Protein AF-A0A061QYK3-F1 (afdb_monomer)

Nearest PDB structures (foldseek):
  5b5x-assembly1_A-2  TM=9.741E-01  e=2.243E-08  Chlamydomonas reinhardtii
  5k5w-assembly1_B  TM=9.826E-01  e=5.409E-08  Chlamydomonas reinhardtii
  5k5w-assembly1_A  TM=9.609E-01  e=3.950E-08  Chlamydomonas reinhardtii
  5hyc-assembly1_B  TM=3.935E-01  e=2.251E+00  Pyricularia oryzae 70-15
  8xi2-assembly1_d  TM=2.448E-01  e=8.978E+00  Chlamydomonas reinhardtii

Radius of gyration: 22.6 Å; Cα contacts (8 Å, |Δi|>4): 135; chains: 1; bounding box: 64×60×50 Å

Structure (mmCIF, N/CA/C/O backbone):
data_AF-A0A061QYK3-F1
#
_entry.id   AF-A0A061QYK3-F1
#
loop_
_atom_site.group_PDB
_atom_site.id
_atom_site.type_symbol
_atom_site.label_atom_id
_atom_site.label_alt_id
_atom_site.label_comp_id
_atom_site.label_asym_id
_atom_site.label_entity_id
_atom_site.label_seq_id
_atom_site.pdbx_PDB_ins_code
_atom_site.Cartn_x
_atom_site.Cartn_y
_atom_site.Cartn_z
_atom_site.occupancy
_atom_site.B_iso_or_equiv
_atom_site.auth_seq_id
_atom_site.auth_comp_id
_atom_site.auth_asym_id
_atom_site.auth_atom_id
_atom_site.pdbx_PDB_model_num
ATOM 1 N N . PRO A 1 1 ? -8.307 26.978 8.225 1.00 56.47 1 PRO A N 1
ATOM 2 C CA . PRO A 1 1 ? -7.008 26.564 8.815 1.00 56.47 1 PRO A CA 1
ATOM 3 C C . PRO A 1 1 ? -5.900 26.749 7.774 1.00 56.47 1 PRO A C 1
ATOM 5 O O . PRO A 1 1 ? -6.199 26.586 6.598 1.00 56.47 1 PRO A O 1
ATOM 8 N N . LEU A 1 2 ? -4.688 27.140 8.180 1.00 80.81 2 LEU A N 1
ATOM 9 C CA . LEU A 1 2 ? -3.626 27.541 7.242 1.00 80.81 2 LEU A CA 1
ATOM 10 C C . LEU A 1 2 ? -3.070 26.366 6.410 1.00 80.81 2 LEU A C 1
ATOM 12 O O . LEU A 1 2 ? -2.639 26.590 5.289 1.00 80.81 2 LEU A O 1
ATOM 16 N N . ASP A 1 3 ? -3.119 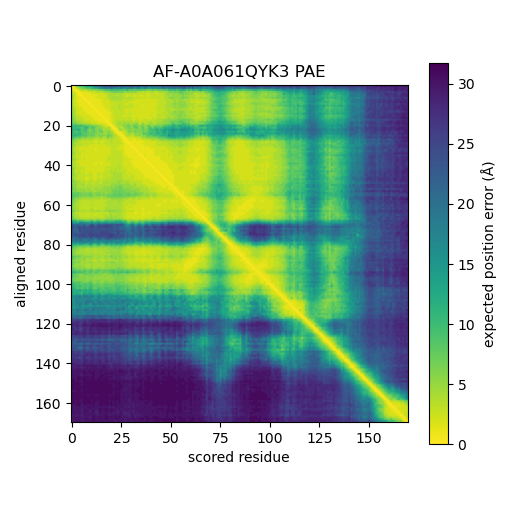25.138 6.945 1.00 89.44 3 ASP A N 1
ATOM 17 C CA . ASP A 1 3 ? -2.713 23.907 6.249 1.00 89.44 3 ASP A CA 1
ATOM 18 C C . ASP A 1 3 ? -3.440 22.673 6.839 1.00 89.44 3 ASP A C 1
ATOM 20 O O . ASP A 1 3 ? -2.967 22.053 7.800 1.00 89.44 3 ASP A O 1
ATOM 24 N N . PRO A 1 4 ? -4.662 22.367 6.366 1.00 92.69 4 PRO A N 1
ATOM 25 C CA . PRO A 1 4 ? -5.463 21.282 6.924 1.00 92.69 4 PRO A CA 1
ATOM 26 C C . PRO A 1 4 ? -4.870 19.897 6.628 1.00 92.69 4 PRO A C 1
ATOM 28 O O . PRO A 1 4 ? -4.818 19.070 7.537 1.00 92.69 4 PRO A O 1
ATOM 31 N N . GLU A 1 5 ? -4.383 19.648 5.413 1.00 90.69 5 GLU A N 1
ATOM 32 C CA . GLU A 1 5 ? -3.910 18.327 4.976 1.00 90.69 5 GLU A CA 1
ATOM 33 C C . GLU A 1 5 ? -2.650 17.900 5.727 1.00 90.69 5 GLU A C 1
ATOM 35 O O . GLU A 1 5 ? -2.617 16.821 6.326 1.00 90.69 5 GLU A O 1
ATOM 40 N N . PHE A 1 6 ? -1.649 18.781 5.799 1.00 90.75 6 PHE A N 1
ATOM 41 C CA . PHE A 1 6 ? -0.420 18.489 6.527 1.00 90.75 6 PHE A CA 1
ATOM 42 C C . PHE A 1 6 ? -0.680 18.283 8.019 1.00 90.75 6 PHE A C 1
ATOM 44 O O . PHE A 1 6 ? -0.082 17.411 8.651 1.00 90.75 6 PHE A O 1
ATOM 51 N N . SER A 1 7 ? -1.599 19.062 8.601 1.00 93.00 7 SER A N 1
ATOM 52 C CA . SER A 1 7 ? -1.939 18.929 10.018 1.00 93.00 7 SER A CA 1
ATOM 53 C C . SER A 1 7 ? -2.586 17.579 10.343 1.00 93.00 7 SER A C 1
ATOM 55 O O . SER A 1 7 ? -2.249 16.983 11.369 1.00 93.00 7 SER A O 1
ATOM 57 N N . ILE A 1 8 ? -3.452 17.069 9.459 1.00 93.31 8 ILE A N 1
ATOM 58 C CA . ILE A 1 8 ? -4.091 15.755 9.598 1.00 93.31 8 ILE A CA 1
ATOM 59 C C . ILE A 1 8 ? -3.038 14.660 9.449 1.00 93.31 8 ILE A C 1
ATOM 61 O O . ILE A 1 8 ? -2.891 13.833 10.348 1.00 93.31 8 ILE A O 1
ATOM 65 N N . LEU A 1 9 ? -2.242 14.711 8.376 1.00 91.44 9 LEU A N 1
ATOM 66 C CA . LEU A 1 9 ? -1.183 13.736 8.123 1.00 91.44 9 LEU A CA 1
ATOM 67 C C . LEU A 1 9 ? -0.206 13.656 9.302 1.00 91.44 9 LEU A C 1
ATOM 69 O O . LEU A 1 9 ? 0.080 12.572 9.808 1.00 91.44 9 LEU A O 1
ATOM 73 N N . LYS A 1 10 ? 0.259 14.805 9.802 1.00 92.75 10 LYS A N 1
ATOM 74 C CA . LYS A 1 10 ? 1.168 14.874 10.952 1.00 92.75 10 LYS A CA 1
ATOM 75 C C . LYS A 1 10 ? 0.569 14.221 12.198 1.00 92.75 10 LYS A C 1
ATOM 77 O O . LYS A 1 10 ? 1.279 13.516 12.914 1.00 92.75 10 LYS A O 1
ATOM 82 N N . GLN A 1 11 ? -0.716 14.445 12.473 1.00 92.88 11 GLN A N 1
ATOM 83 C CA . GLN A 1 11 ? -1.398 13.834 13.616 1.00 92.88 11 GLN A CA 1
ATOM 84 C C . GLN A 1 11 ? -1.560 12.318 13.454 1.00 92.88 11 GLN A C 1
ATOM 86 O O . GLN A 1 11 ? -1.316 11.583 14.416 1.00 92.88 11 GLN A O 1
ATOM 91 N N . SER A 1 12 ? -1.934 11.842 12.262 1.00 92.25 12 SER A N 1
ATOM 92 C CA . SER A 1 12 ? -2.045 10.408 11.966 1.00 92.25 12 SER A CA 1
ATOM 93 C C . SER A 1 12 ? -0.691 9.702 12.103 1.00 92.25 12 SER A C 1
ATOM 95 O O . SER A 1 12 ? -0.597 8.687 12.798 1.00 92.25 12 SER A O 1
ATOM 97 N N . LEU A 1 13 ? 0.381 10.289 11.561 1.00 91.88 13 LEU A N 1
ATOM 98 C CA . LEU A 1 13 ? 1.746 9.769 11.698 1.00 91.88 13 LEU A CA 1
ATOM 99 C C . LEU A 1 13 ? 2.214 9.754 13.157 1.00 91.88 13 LEU A C 1
ATOM 101 O O . LEU A 1 13 ? 2.716 8.737 13.629 1.00 91.88 13 LEU A O 1
ATOM 105 N N . ALA A 1 14 ? 2.016 10.848 13.900 1.00 91.12 14 ALA A N 1
ATOM 106 C CA . ALA A 1 14 ? 2.407 10.923 15.308 1.00 91.12 14 ALA A CA 1
ATOM 107 C C . ALA A 1 14 ? 1.709 9.843 16.150 1.00 91.12 14 ALA A C 1
ATOM 109 O O . ALA A 1 14 ? 2.350 9.170 16.958 1.00 91.12 14 ALA A O 1
ATOM 110 N N . ARG A 1 15 ? 0.406 9.626 15.918 1.00 91.62 15 ARG A N 1
ATOM 111 C CA . ARG A 1 15 ? -0.358 8.564 16.583 1.00 91.62 15 ARG A CA 1
ATOM 112 C C . ARG A 1 15 ? 0.213 7.185 16.265 1.00 91.62 15 ARG A C 1
ATOM 114 O O . ARG A 1 15 ? 0.336 6.363 17.170 1.00 91.62 15 ARG A O 1
ATOM 121 N N . ARG A 1 16 ? 0.579 6.936 15.006 1.00 90.19 16 ARG A N 1
ATOM 122 C CA . ARG A 1 16 ? 1.141 5.649 14.589 1.00 90.19 16 ARG A CA 1
ATOM 123 C C . ARG A 1 16 ? 2.525 5.396 15.186 1.00 90.19 16 ARG A C 1
ATOM 125 O O . ARG A 1 16 ? 2.777 4.297 15.668 1.00 90.19 16 ARG A O 1
ATOM 132 N N . ILE A 1 17 ? 3.388 6.411 15.231 1.00 90.75 17 ILE A N 1
ATOM 133 C CA . ILE A 1 17 ? 4.719 6.321 15.856 1.00 90.75 17 ILE A CA 1
ATOM 134 C C . ILE A 1 17 ? 4.596 5.961 17.343 1.00 90.75 17 ILE A C 1
ATOM 136 O O . ILE A 1 17 ? 5.319 5.089 17.826 1.00 90.75 17 ILE A O 1
ATOM 140 N N . MET A 1 18 ? 3.643 6.579 18.053 1.00 89.00 18 MET A N 1
ATOM 141 C CA . MET A 1 18 ? 3.362 6.255 19.456 1.00 89.00 18 MET A CA 1
ATOM 142 C C . MET A 1 18 ? 2.861 4.816 19.634 1.00 89.00 18 MET A C 1
ATOM 144 O O . MET A 1 18 ? 3.291 4.136 20.561 1.00 89.00 18 MET A O 1
ATOM 148 N N . GLN A 1 19 ? 1.986 4.333 18.745 1.00 89.19 19 GLN A N 1
ATOM 149 C CA . GLN A 1 19 ? 1.491 2.950 18.779 1.00 89.19 19 GLN A CA 1
ATOM 150 C C . GLN A 1 19 ? 2.609 1.924 18.553 1.00 89.19 19 GLN A C 1
ATOM 152 O O . GLN A 1 19 ? 2.644 0.899 19.227 1.00 89.19 19 GLN A O 1
ATOM 157 N N . GLU A 1 20 ? 3.537 2.208 17.638 1.00 85.94 20 GLU A N 1
ATOM 158 C CA . GLU A 1 20 ? 4.672 1.330 17.322 1.00 85.94 20 GLU A CA 1
ATOM 159 C C . GLU A 1 20 ? 5.843 1.470 18.322 1.00 85.94 20 GLU A C 1
ATOM 161 O O . GLU A 1 20 ? 6.857 0.795 18.167 1.00 85.94 20 GLU A O 1
ATOM 166 N N . SER A 1 21 ? 5.713 2.315 19.359 1.00 85.38 21 SER A N 1
ATOM 167 C CA . SER A 1 21 ? 6.730 2.558 20.404 1.00 85.38 21 SER A CA 1
ATOM 168 C C . SER A 1 21 ? 8.135 2.871 19.861 1.00 85.38 21 SER A C 1
ATOM 170 O O . SER A 1 21 ? 9.144 2.529 20.481 1.00 85.38 21 SER A O 1
ATOM 172 N N . LYS A 1 22 ? 8.220 3.528 18.698 1.00 80.44 22 LYS A N 1
ATOM 173 C CA . LYS A 1 22 ? 9.500 3.907 18.083 1.00 80.44 22 LYS A CA 1
ATOM 174 C C . LYS A 1 22 ? 10.030 5.206 18.685 1.00 80.44 22 LYS A C 1
ATOM 176 O O . LYS A 1 22 ? 9.269 6.148 18.912 1.00 80.44 22 LYS A O 1
ATOM 181 N N . LYS A 1 23 ? 11.345 5.283 18.909 1.00 82.56 23 LYS A N 1
ATOM 182 C CA . LYS A 1 23 ? 11.989 6.536 19.320 1.00 82.56 23 LYS A CA 1
ATOM 183 C C . LYS A 1 23 ? 12.088 7.479 18.126 1.00 82.56 23 LYS A C 1
ATOM 185 O O . LYS A 1 23 ? 12.543 7.084 17.058 1.00 82.56 23 LYS A O 1
ATOM 190 N N . VAL A 1 24 ? 11.683 8.730 18.332 1.00 79.56 24 VAL A N 1
ATOM 191 C CA . VAL A 1 24 ? 11.701 9.774 17.293 1.00 79.56 24 VAL A CA 1
ATOM 192 C C . VAL A 1 24 ? 13.122 10.063 16.809 1.00 79.56 24 VAL A C 1
ATOM 194 O O . VAL A 1 24 ? 13.322 10.289 15.623 1.00 79.56 24 VAL A O 1
ATOM 197 N N . ASP A 1 25 ? 14.106 9.964 17.699 1.00 81.88 25 ASP A N 1
ATOM 198 C CA . ASP A 1 25 ? 15.508 10.265 17.386 1.00 81.88 25 ASP A CA 1
ATOM 199 C C . ASP A 1 25 ? 16.186 9.192 16.514 1.00 81.88 25 ASP A C 1
ATOM 201 O O . ASP A 1 25 ? 17.245 9.437 15.944 1.00 81.88 25 ASP A O 1
ATOM 205 N N . GLU A 1 26 ? 15.583 8.005 16.400 1.00 84.75 26 GLU A N 1
ATOM 206 C CA . GLU A 1 26 ? 16.097 6.877 15.608 1.00 84.75 26 GLU A CA 1
ATOM 207 C C . GLU A 1 26 ? 15.365 6.737 14.255 1.00 84.75 26 GLU A C 1
ATOM 209 O O . GLU A 1 26 ? 15.655 5.823 13.485 1.00 84.75 26 GLU A O 1
ATOM 214 N N . LEU A 1 27 ? 14.401 7.619 13.958 1.00 86.56 27 LEU A N 1
ATOM 215 C CA . LEU A 1 27 ? 13.586 7.565 12.743 1.00 86.56 27 LEU A CA 1
ATOM 216 C C . LEU A 1 27 ? 14.263 8.299 11.580 1.00 86.56 27 LEU A C 1
ATOM 218 O O . LEU A 1 27 ? 14.364 9.525 11.576 1.00 86.56 27 LEU A O 1
ATOM 222 N N . ASP A 1 28 ? 14.670 7.546 10.559 1.00 92.06 28 ASP A N 1
ATOM 223 C CA . ASP A 1 28 ? 15.105 8.094 9.276 1.00 92.06 28 ASP A CA 1
ATOM 224 C C . ASP A 1 28 ? 13.914 8.317 8.318 1.00 92.06 28 ASP A C 1
ATOM 226 O O . ASP A 1 28 ? 12.767 7.943 8.588 1.00 92.06 28 ASP A O 1
ATOM 230 N N . LEU A 1 29 ? 14.175 8.957 7.171 1.00 91.69 29 LEU A N 1
ATOM 231 C CA . LEU A 1 29 ? 13.139 9.221 6.166 1.00 91.69 29 LEU A CA 1
ATOM 232 C C . LEU A 1 29 ? 12.546 7.924 5.596 1.00 91.69 29 LEU A C 1
ATOM 234 O O . LEU A 1 29 ? 11.355 7.872 5.289 1.00 91.69 29 LEU A O 1
ATOM 238 N N . VAL A 1 30 ? 13.359 6.876 5.461 1.00 90.75 30 VAL A N 1
ATOM 239 C CA . VAL A 1 30 ? 12.926 5.584 4.920 1.00 90.75 30 VAL A CA 1
ATOM 240 C C . VAL A 1 30 ? 11.916 4.934 5.865 1.00 90.75 30 VAL A C 1
ATOM 242 O O . VAL A 1 30 ? 10.830 4.539 5.441 1.00 90.75 30 VAL A O 1
ATOM 245 N N . GLU A 1 31 ? 12.225 4.871 7.156 1.00 90.25 31 GLU A N 1
ATOM 246 C CA . GLU A 1 31 ? 11.334 4.364 8.191 1.00 90.25 31 GLU A CA 1
ATOM 247 C C . GLU A 1 31 ? 10.088 5.234 8.342 1.00 90.25 31 GLU A C 1
ATOM 249 O O . GLU A 1 31 ? 8.989 4.690 8.464 1.00 90.25 31 GLU A O 1
ATOM 254 N N . LEU A 1 32 ? 10.216 6.563 8.263 1.00 92.00 32 LEU A N 1
ATOM 255 C CA . LEU A 1 32 ? 9.060 7.459 8.274 1.00 92.00 32 LEU A CA 1
ATOM 256 C C . LEU A 1 32 ? 8.132 7.197 7.080 1.00 92.00 32 LEU A C 1
ATOM 258 O O . LEU A 1 32 ? 6.916 7.146 7.254 1.00 92.00 32 LEU A O 1
ATOM 262 N N . THR A 1 33 ? 8.690 6.963 5.891 1.00 93.12 33 THR A N 1
ATOM 263 C CA . THR A 1 33 ? 7.915 6.656 4.678 1.00 93.12 33 THR A CA 1
ATOM 264 C C . THR A 1 33 ? 7.195 5.313 4.805 1.00 93.12 33 THR A C 1
ATOM 266 O O . THR A 1 33 ? 6.010 5.222 4.494 1.00 93.12 33 THR A O 1
ATOM 269 N N . LYS A 1 34 ? 7.853 4.286 5.364 1.00 92.12 34 LYS A N 1
ATOM 270 C CA . LYS A 1 34 ? 7.210 2.993 5.669 1.00 92.12 34 LYS A CA 1
ATOM 271 C C . LYS A 1 34 ? 6.075 3.131 6.690 1.00 92.12 34 LYS A C 1
ATOM 273 O O . LYS A 1 34 ? 5.053 2.460 6.575 1.00 92.12 34 LYS A O 1
ATOM 278 N N . ILE A 1 35 ? 6.245 3.974 7.711 1.00 92.69 35 ILE A N 1
ATOM 279 C CA . ILE A 1 35 ? 5.183 4.265 8.688 1.00 92.69 35 ILE A CA 1
ATOM 280 C C . ILE A 1 35 ? 4.030 5.011 8.015 1.00 92.69 35 ILE A C 1
ATOM 282 O O . ILE A 1 35 ? 2.866 4.719 8.300 1.00 92.69 35 ILE A O 1
ATOM 286 N N . GLY A 1 36 ? 4.342 5.944 7.115 1.00 94.00 36 GLY A N 1
ATOM 287 C CA . GLY A 1 36 ? 3.360 6.644 6.297 1.00 94.00 36 GLY A CA 1
ATOM 288 C C . GLY A 1 36 ? 2.513 5.687 5.476 1.00 94.00 36 GLY A C 1
ATOM 289 O O . GLY A 1 36 ? 1.293 5.710 5.609 1.00 94.00 36 GLY A O 1
ATOM 290 N N . ASP A 1 37 ? 3.141 4.777 4.735 1.00 94.50 37 ASP A N 1
ATOM 291 C CA . ASP A 1 37 ? 2.437 3.757 3.956 1.00 94.50 37 ASP A CA 1
ATOM 292 C C . ASP A 1 37 ? 1.512 2.882 4.825 1.00 94.50 37 ASP A C 1
ATOM 294 O O . ASP A 1 37 ? 0.331 2.719 4.512 1.00 94.50 37 ASP A O 1
ATOM 298 N N . ARG A 1 38 ? 1.980 2.407 5.990 1.00 93.06 38 ARG A N 1
ATOM 299 C CA . ARG A 1 38 ? 1.129 1.658 6.938 1.00 93.06 38 ARG A CA 1
ATOM 300 C C . ARG A 1 38 ? -0.046 2.479 7.471 1.00 93.06 38 ARG A C 1
ATOM 302 O O . ARG A 1 38 ? -1.124 1.933 7.707 1.00 93.06 38 ARG A O 1
ATOM 309 N N . THR A 1 39 ? 0.165 3.773 7.699 1.00 94.81 39 THR A N 1
ATOM 310 C CA . THR A 1 39 ? -0.872 4.692 8.189 1.00 94.81 39 THR A CA 1
ATOM 311 C C . THR A 1 39 ? -1.938 4.909 7.118 1.00 94.81 39 THR A C 1
ATOM 313 O O . THR A 1 39 ? -3.122 4.735 7.396 1.00 94.81 39 THR A O 1
ATOM 316 N N . ILE A 1 40 ? -1.512 5.205 5.888 1.00 95.00 40 ILE A N 1
ATOM 317 C CA . ILE A 1 40 ? -2.389 5.404 4.730 1.00 95.00 40 ILE A CA 1
ATOM 318 C C . ILE A 1 40 ? -3.168 4.123 4.425 1.00 95.00 40 ILE A C 1
ATOM 320 O O . ILE A 1 40 ? -4.379 4.184 4.238 1.00 95.00 40 ILE A O 1
ATOM 324 N N . THR A 1 41 ? -2.509 2.961 4.450 1.00 94.94 41 THR A N 1
ATOM 325 C CA . THR A 1 41 ? -3.154 1.658 4.222 1.00 94.94 41 THR A CA 1
ATOM 326 C C . THR A 1 41 ? -4.276 1.412 5.233 1.00 94.94 41 THR A C 1
ATOM 328 O O . THR A 1 41 ? -5.399 1.107 4.842 1.00 94.94 41 THR A O 1
ATOM 331 N N . ALA A 1 42 ? -4.017 1.623 6.528 1.00 93.75 42 ALA A N 1
ATOM 332 C CA . ALA A 1 42 ? -5.029 1.431 7.567 1.00 93.75 42 ALA A CA 1
ATOM 333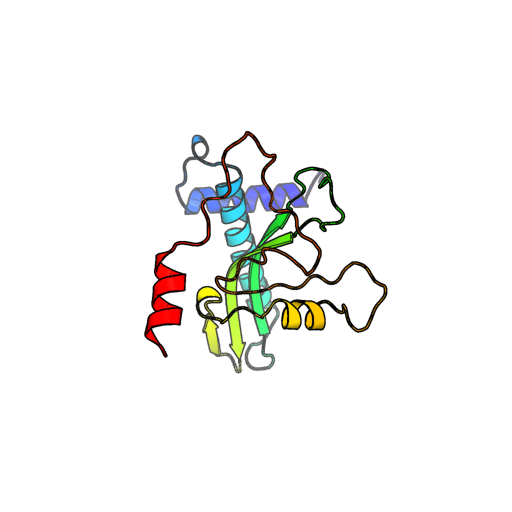 C C . ALA A 1 42 ? -6.213 2.409 7.435 1.00 93.75 42 ALA A C 1
ATOM 335 O O . ALA A 1 42 ? -7.364 2.044 7.682 1.00 93.75 42 ALA A O 1
ATOM 336 N N . GLU A 1 43 ? -5.954 3.663 7.053 1.00 94.62 43 GLU A N 1
ATOM 337 C CA . GLU A 1 43 ? -7.015 4.642 6.805 1.00 94.62 43 GLU A CA 1
ATOM 338 C C . GLU A 1 43 ? -7.835 4.294 5.556 1.00 94.62 43 GLU A C 1
ATOM 340 O O . GLU A 1 43 ? -9.066 4.373 5.607 1.00 94.62 43 GLU A O 1
ATOM 345 N N . LEU A 1 44 ? -7.181 3.853 4.477 1.00 95.25 44 LEU A N 1
ATOM 346 C CA . LEU A 1 44 ? -7.822 3.394 3.246 1.00 95.25 44 LEU A CA 1
ATOM 347 C C . LEU A 1 44 ? -8.734 2.196 3.515 1.00 95.25 44 LEU A C 1
ATOM 349 O O . LEU A 1 44 ? -9.910 2.243 3.162 1.00 95.25 44 LEU A O 1
ATOM 353 N N . GLU A 1 45 ? -8.242 1.163 4.201 1.00 93.75 45 GLU A N 1
ATOM 354 C CA . GLU A 1 45 ? -9.045 -0.010 4.568 1.00 93.75 45 GLU A CA 1
ATOM 355 C C . GLU A 1 45 ? -10.281 0.387 5.383 1.00 93.75 45 GLU A C 1
ATOM 357 O O . GLU A 1 45 ? -11.393 -0.070 5.110 1.00 93.75 45 GLU A O 1
ATOM 362 N N . ARG A 1 46 ? -10.123 1.320 6.331 1.00 94.62 46 ARG A N 1
ATOM 363 C CA . ARG A 1 46 ? -11.237 1.845 7.132 1.00 94.62 46 ARG A CA 1
ATOM 364 C C . ARG A 1 46 ? -12.265 2.607 6.289 1.00 94.62 46 ARG A C 1
ATOM 366 O O . ARG A 1 46 ? -13.437 2.665 6.669 1.00 94.62 46 ARG A O 1
ATOM 373 N N . LEU A 1 47 ? -11.844 3.277 5.217 1.00 96.12 47 LEU A N 1
ATOM 374 C CA . LEU A 1 47 ? -12.751 3.968 4.299 1.00 96.12 47 LEU A CA 1
ATOM 375 C C . LEU A 1 47 ? -13.475 2.971 3.397 1.00 96.12 47 LEU A C 1
ATOM 377 O O . LEU A 1 47 ? -14.696 3.050 3.291 1.00 96.12 47 LEU A O 1
ATOM 381 N N . VAL A 1 48 ? -12.753 2.004 2.832 1.00 94.56 48 VAL A N 1
ATOM 382 C CA . VAL A 1 48 ? -13.320 0.952 1.980 1.00 94.56 48 VAL A CA 1
ATOM 383 C C . VAL A 1 48 ? -14.366 0.143 2.741 1.00 94.56 48 VAL A C 1
ATOM 385 O O . VAL A 1 48 ? -15.483 0.007 2.256 1.00 94.56 48 VAL A O 1
ATOM 388 N N . GLN A 1 49 ? -14.079 -0.266 3.981 1.00 92.44 49 GLN A N 1
ATOM 389 C CA . GLN A 1 49 ? -15.031 -0.995 4.829 1.00 92.44 49 GLN A CA 1
ATOM 390 C C . GLN A 1 49 ? -16.346 -0.230 5.066 1.00 92.44 49 GLN A C 1
ATOM 392 O O . GLN A 1 49 ? -17.388 -0.833 5.302 1.00 92.44 49 GLN A O 1
ATOM 397 N N . LYS A 1 50 ? -16.307 1.107 5.044 1.00 95.75 50 LYS A N 1
ATOM 398 C CA . LYS A 1 50 ? -17.501 1.947 5.216 1.00 95.75 50 LYS A CA 1
ATOM 399 C C . LYS A 1 50 ? -18.213 2.261 3.904 1.00 95.75 50 LYS A C 1
ATOM 401 O O . LYS A 1 50 ? -19.364 2.681 3.950 1.00 95.75 50 LYS A O 1
ATOM 406 N N . ALA A 1 51 ? -17.519 2.146 2.778 1.00 95.75 51 ALA A N 1
ATOM 407 C CA . ALA A 1 51 ? -17.994 2.608 1.480 1.00 95.75 51 ALA A CA 1
ATOM 408 C C . ALA A 1 51 ? -18.458 1.469 0.564 1.00 95.75 51 ALA A C 1
ATOM 410 O O . ALA A 1 51 ? -19.299 1.706 -0.296 1.00 95.75 51 ALA A O 1
ATOM 411 N N . VAL A 1 52 ? -17.916 0.261 0.730 1.00 94.81 52 VAL A N 1
ATOM 412 C CA . VAL A 1 52 ? -18.128 -0.868 -0.182 1.00 94.81 52 VAL A CA 1
ATOM 413 C C . VAL A 1 52 ? -18.775 -2.025 0.571 1.00 94.81 52 VAL A C 1
ATOM 415 O O . VAL A 1 52 ? -18.300 -2.400 1.641 1.00 94.81 52 VAL A O 1
ATOM 418 N N . ASN A 1 53 ? -19.843 -2.594 0.004 1.00 94.12 53 ASN A N 1
ATOM 419 C CA . ASN A 1 53 ? -20.409 -3.864 0.452 1.00 94.12 53 ASN A CA 1
ATOM 420 C C . ASN A 1 53 ? -19.677 -5.026 -0.256 1.00 94.12 53 ASN A C 1
ATOM 422 O O . ASN A 1 53 ? -19.837 -5.164 -1.471 1.00 94.12 53 ASN A O 1
ATOM 426 N N . PRO A 1 54 ? -18.907 -5.870 0.460 1.00 92.81 54 PRO A N 1
ATOM 427 C CA . PRO A 1 54 ? -18.157 -6.974 -0.146 1.00 92.81 54 PRO A CA 1
ATOM 428 C C . PRO A 1 54 ? -19.019 -8.078 -0.775 1.00 92.81 54 PRO A C 1
ATOM 430 O O . PRO A 1 54 ? -18.501 -8.877 -1.548 1.00 92.81 54 PRO A O 1
ATOM 433 N N . GLU A 1 55 ? -20.312 -8.154 -0.439 1.00 92.25 55 GLU A N 1
ATOM 434 C CA . GLU A 1 55 ? -21.244 -9.118 -1.047 1.00 92.25 55 GLU A CA 1
ATOM 435 C C . GLU A 1 55 ? -21.742 -8.665 -2.429 1.00 92.25 55 GLU A C 1
ATOM 437 O O . GLU A 1 55 ? -22.215 -9.479 -3.219 1.00 92.25 55 GLU A O 1
ATOM 442 N N . GLU A 1 56 ? -21.647 -7.367 -2.725 1.00 93.56 56 GLU A N 1
ATOM 443 C CA . GLU A 1 56 ? -22.141 -6.770 -3.971 1.00 93.56 56 GLU A CA 1
ATOM 444 C C . GLU A 1 56 ? -21.017 -6.412 -4.946 1.00 93.56 56 GLU A C 1
ATOM 446 O O . GLU A 1 56 ? -21.263 -6.294 -6.148 1.00 93.56 56 GLU A O 1
ATOM 451 N N . ALA A 1 57 ? -19.797 -6.210 -4.443 1.00 94.19 57 ALA A N 1
ATOM 452 C CA . ALA A 1 57 ? -18.666 -5.775 -5.245 1.00 94.19 57 ALA A CA 1
ATOM 453 C C . ALA A 1 57 ? -17.358 -6.437 -4.807 1.00 94.19 57 ALA A C 1
ATOM 455 O O . ALA A 1 57 ? -16.941 -6.331 -3.650 1.00 94.19 57 ALA A O 1
ATOM 456 N N . ASP A 1 58 ? -16.668 -7.014 -5.787 1.00 94.75 58 ASP A N 1
ATOM 457 C CA . ASP A 1 58 ? -15.289 -7.459 -5.647 1.00 94.75 58 ASP A CA 1
ATOM 458 C C . ASP A 1 58 ? -14.341 -6.259 -5.771 1.00 94.75 58 ASP A C 1
ATOM 460 O O . ASP A 1 58 ? -14.528 -5.374 -6.614 1.00 94.75 58 ASP A O 1
ATOM 464 N N . TYR A 1 59 ? -13.296 -6.220 -4.947 1.00 95.12 59 TYR A N 1
ATOM 465 C CA . TYR A 1 59 ? -12.298 -5.151 -4.989 1.00 95.12 59 TYR A CA 1
ATOM 466 C C . TYR A 1 59 ? -10.908 -5.647 -4.591 1.00 95.12 59 TYR A C 1
ATOM 468 O O . TYR A 1 59 ? -10.749 -6.670 -3.931 1.00 95.12 59 TYR A O 1
ATOM 476 N N . ALA A 1 60 ? -9.880 -4.897 -4.984 1.00 93.62 60 ALA A N 1
ATOM 477 C CA . ALA A 1 60 ? -8.496 -5.162 -4.615 1.00 93.62 60 ALA A CA 1
ATOM 478 C C . ALA A 1 60 ? -7.900 -3.957 -3.882 1.00 93.62 60 ALA A C 1
ATOM 480 O O . ALA A 1 60 ? -8.169 -2.808 -4.236 1.00 93.62 60 ALA A O 1
ATOM 481 N N . ILE A 1 61 ? -7.073 -4.223 -2.877 1.00 93.62 61 ILE A N 1
ATOM 482 C CA . ILE A 1 61 ? -6.281 -3.232 -2.155 1.00 93.62 61 ILE A CA 1
ATOM 483 C C . ILE A 1 61 ? -4.817 -3.502 -2.475 1.00 93.62 61 ILE A C 1
ATOM 485 O O . ILE A 1 61 ? -4.295 -4.568 -2.160 1.00 93.62 61 ILE A O 1
ATOM 489 N N . ILE A 1 62 ? -4.168 -2.530 -3.110 1.00 93.31 62 ILE A N 1
ATOM 490 C CA . ILE A 1 62 ? -2.746 -2.578 -3.447 1.00 93.31 62 ILE A CA 1
ATOM 491 C C . ILE A 1 62 ? -2.122 -1.292 -2.915 1.00 93.31 62 ILE A C 1
ATOM 493 O O . ILE A 1 62 ? -2.438 -0.205 -3.396 1.00 93.31 62 ILE A O 1
ATOM 497 N N . THR A 1 63 ? -1.260 -1.412 -1.910 1.00 93.75 63 THR A N 1
ATOM 498 C CA . THR A 1 63 ? -0.517 -0.294 -1.319 1.00 93.75 63 THR A CA 1
ATOM 499 C C . THR A 1 63 ? 0.975 -0.594 -1.283 1.00 93.75 63 THR A C 1
ATOM 501 O O . THR A 1 63 ? 1.412 -1.746 -1.384 1.00 93.75 63 THR A O 1
ATOM 504 N N . GLY A 1 64 ? 1.777 0.457 -1.181 1.00 91.69 64 GLY A N 1
ATOM 505 C CA . GLY A 1 64 ? 3.224 0.374 -1.210 1.00 91.69 64 GLY A CA 1
ATOM 506 C C . GLY A 1 64 ? 3.866 1.747 -1.328 1.00 91.69 64 GLY A C 1
ATOM 507 O O . GLY A 1 64 ? 3.201 2.774 -1.464 1.00 91.69 64 GLY A O 1
ATOM 508 N N . VAL A 1 65 ? 5.193 1.751 -1.313 1.00 91.56 65 VAL A N 1
ATOM 509 C CA . VAL A 1 65 ? 5.993 2.969 -1.429 1.00 91.56 65 VAL A CA 1
ATOM 510 C C . VAL A 1 65 ? 6.416 3.157 -2.879 1.00 91.56 65 VAL A C 1
ATOM 512 O O . VAL A 1 65 ? 7.129 2.320 -3.433 1.00 91.56 65 VAL A O 1
ATOM 515 N N . GLN A 1 66 ? 6.011 4.271 -3.481 1.00 89.56 66 GLN A N 1
ATOM 516 C CA . GLN A 1 66 ? 6.574 4.717 -4.750 1.00 89.56 66 GLN A CA 1
ATOM 517 C C . GLN A 1 66 ? 7.938 5.368 -4.507 1.00 89.56 66 GLN A C 1
ATOM 519 O O . GLN A 1 66 ? 8.097 6.201 -3.615 1.00 89.56 66 GLN A O 1
ATOM 524 N N . ILE A 1 67 ? 8.926 4.969 -5.301 1.00 84.62 67 ILE A N 1
ATOM 525 C CA . ILE A 1 67 ? 10.304 5.436 -5.217 1.00 84.62 67 ILE A CA 1
ATOM 526 C C . ILE A 1 67 ? 10.664 6.062 -6.559 1.00 84.62 67 ILE A C 1
ATOM 528 O O . ILE A 1 67 ? 10.833 5.372 -7.567 1.00 84.62 67 ILE A O 1
ATOM 532 N N . HIS A 1 68 ? 10.819 7.378 -6.529 1.00 82.62 68 HIS A N 1
ATOM 533 C CA . HIS A 1 68 ? 11.282 8.164 -7.661 1.00 82.62 68 HIS A CA 1
ATOM 534 C C . HIS A 1 68 ? 12.807 8.081 -7.755 1.00 82.62 68 HIS A C 1
ATOM 536 O O . HIS A 1 68 ? 13.506 8.508 -6.831 1.00 82.62 68 HIS A O 1
ATOM 542 N N . ASN A 1 69 ? 13.344 7.561 -8.862 1.00 72.69 69 ASN A N 1
ATOM 543 C CA . ASN A 1 69 ? 14.776 7.652 -9.138 1.00 72.69 69 ASN A CA 1
ATOM 544 C C . ASN A 1 69 ? 15.059 8.908 -9.970 1.00 72.69 69 ASN A C 1
ATOM 546 O O . ASN A 1 69 ? 15.096 8.868 -11.196 1.00 72.69 69 ASN A O 1
ATOM 550 N N . THR A 1 70 ? 15.261 10.036 -9.291 1.00 66.00 70 THR A N 1
ATOM 551 C CA . THR A 1 70 ? 15.632 11.318 -9.920 1.00 66.00 70 THR A CA 1
ATOM 552 C C . THR A 1 70 ? 17.154 11.524 -9.968 1.00 66.00 70 THR A C 1
ATOM 554 O O . THR A 1 70 ? 17.637 12.655 -9.902 1.00 66.00 70 THR A O 1
ATOM 557 N N . GLY A 1 71 ? 17.929 10.437 -9.984 1.00 52.31 71 GLY A N 1
ATOM 558 C CA . GLY A 1 71 ? 19.383 10.460 -9.853 1.00 52.31 71 GLY A CA 1
ATOM 559 C C . GLY A 1 71 ? 20.119 10.667 -11.174 1.00 52.31 71 GLY A C 1
ATOM 560 O O . GLY A 1 71 ? 20.370 9.696 -11.873 1.00 52.31 71 GLY A O 1
ATOM 561 N N . MET A 1 72 ? 20.557 11.913 -11.393 1.00 51.16 72 MET A N 1
ATOM 562 C CA . MET A 1 72 ? 21.432 12.412 -12.469 1.00 51.16 72 MET A CA 1
ATOM 563 C C . MET A 1 72 ? 20.843 12.314 -13.881 1.00 51.16 72 MET A C 1
ATOM 565 O O . MET A 1 72 ? 20.182 11.345 -14.233 1.00 51.16 72 MET A O 1
ATOM 569 N N . GLU A 1 73 ? 21.088 13.340 -14.703 1.00 49.31 73 GLU A N 1
ATOM 570 C CA . GLU A 1 73 ? 20.965 13.190 -16.154 1.00 49.31 73 GLU A CA 1
ATOM 571 C C . GLU A 1 73 ? 21.821 11.980 -16.529 1.00 49.31 73 GLU A C 1
ATOM 573 O O . GLU A 1 73 ? 23.039 11.995 -16.342 1.00 49.31 73 GLU A O 1
ATOM 578 N N . PHE A 1 74 ? 21.187 10.885 -16.947 1.00 51.91 74 PHE A N 1
ATOM 579 C CA . PHE A 1 74 ? 21.935 9.785 -17.521 1.00 51.91 74 PHE A CA 1
ATOM 580 C C . PHE A 1 74 ? 22.674 10.358 -18.733 1.00 51.91 74 PHE A C 1
ATOM 582 O O . PHE A 1 74 ? 22.072 11.040 -19.559 1.00 51.91 74 PHE A O 1
ATOM 589 N N . ASP A 1 75 ? 23.967 10.062 -18.875 1.00 50.69 75 ASP A N 1
ATOM 590 C CA . ASP A 1 75 ? 24.746 10.453 -20.062 1.00 50.69 75 ASP A CA 1
ATOM 591 C C . ASP A 1 75 ? 24.180 9.834 -21.374 1.00 50.69 75 ASP A C 1
ATOM 593 O O . ASP A 1 75 ? 24.705 10.081 -22.459 1.00 50.69 75 ASP A O 1
ATOM 597 N N . ASN A 1 76 ? 23.124 9.010 -21.283 1.00 52.38 76 ASN A N 1
ATOM 598 C CA . ASN A 1 76 ? 22.469 8.260 -22.354 1.00 52.38 76 ASN A CA 1
ATOM 599 C C . ASN A 1 76 ? 20.938 8.470 -22.329 1.00 52.38 76 ASN A C 1
ATOM 601 O O . ASN A 1 76 ? 20.384 8.834 -21.296 1.00 52.38 76 ASN A O 1
ATOM 605 N N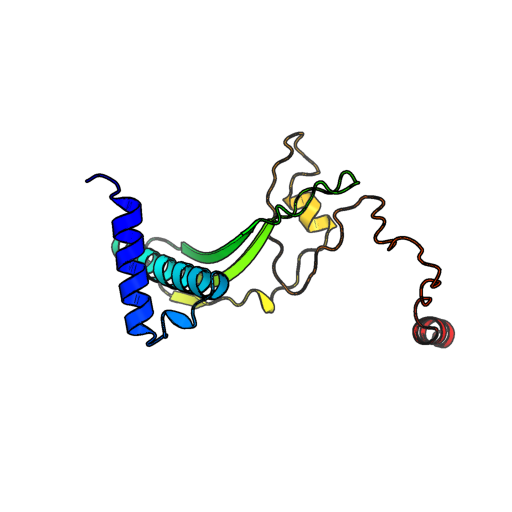 . ASP A 1 77 ? 20.247 8.113 -23.422 1.00 53.19 77 ASP A N 1
ATOM 606 C CA . ASP A 1 77 ? 18.771 8.125 -23.582 1.00 53.19 77 ASP A CA 1
ATOM 607 C C . ASP A 1 77 ? 18.004 7.149 -22.645 1.00 53.19 77 ASP A C 1
ATOM 609 O O . ASP A 1 77 ? 16.872 6.749 -22.933 1.00 53.19 77 ASP A O 1
ATOM 613 N N . GLU A 1 78 ? 18.609 6.692 -21.546 1.00 51.03 78 GLU A N 1
ATOM 614 C CA . GLU A 1 78 ? 17.955 5.792 -20.598 1.00 51.03 78 GLU A CA 1
ATOM 615 C C . GLU A 1 78 ? 16.891 6.566 -19.800 1.00 51.03 78 GLU A C 1
ATOM 617 O O . GLU A 1 78 ? 17.188 7.609 -19.212 1.00 51.03 78 GLU A O 1
ATOM 622 N N . PRO A 1 79 ? 15.630 6.099 -19.782 1.00 56.34 79 PRO A N 1
ATOM 623 C CA . PRO A 1 79 ? 14.566 6.806 -19.087 1.00 56.34 79 PRO A CA 1
ATOM 624 C C . PRO A 1 79 ? 14.780 6.748 -17.573 1.00 56.34 79 PRO A C 1
ATOM 626 O O . PRO A 1 79 ? 15.190 5.716 -17.035 1.00 56.34 79 PRO A O 1
ATOM 629 N N . ASN A 1 80 ? 14.409 7.825 -16.874 1.00 61.03 80 ASN A N 1
ATOM 630 C CA . ASN A 1 80 ? 14.261 7.793 -15.420 1.00 61.03 80 ASN A CA 1
ATOM 631 C C . ASN A 1 80 ? 13.327 6.639 -15.039 1.00 61.03 80 ASN A C 1
ATOM 633 O O . ASN A 1 80 ? 12.182 6.576 -15.494 1.00 61.03 80 ASN A O 1
ATOM 637 N N . LEU A 1 81 ? 13.842 5.712 -14.234 1.00 69.69 81 LEU A N 1
ATOM 638 C CA . LEU A 1 81 ? 13.084 4.557 -13.774 1.00 69.69 81 LEU A CA 1
ATOM 639 C C . LEU A 1 81 ? 12.287 4.915 -12.521 1.00 69.69 81 LEU A C 1
ATOM 641 O O . LEU A 1 81 ? 12.786 5.551 -11.597 1.00 69.69 81 LEU A O 1
ATOM 645 N N . GLU A 1 82 ? 11.054 4.441 -12.473 1.00 72.81 82 GLU A N 1
ATOM 646 C CA . GLU A 1 82 ? 10.178 4.556 -11.315 1.00 72.81 82 GLU A CA 1
ATOM 647 C C . GLU A 1 82 ? 10.014 3.174 -10.690 1.00 72.81 82 GLU A C 1
ATOM 649 O O . GLU A 1 82 ? 9.809 2.183 -11.396 1.00 72.81 82 GLU A O 1
ATOM 654 N N . PHE A 1 83 ? 10.105 3.100 -9.364 1.00 79.44 83 PHE A N 1
ATOM 655 C CA . PHE A 1 83 ? 9.997 1.840 -8.636 1.00 79.44 83 PHE A CA 1
ATOM 656 C C . PHE A 1 83 ? 8.814 1.875 -7.675 1.00 79.44 83 PHE A C 1
ATOM 658 O O . PHE A 1 83 ? 8.446 2.918 -7.140 1.00 79.44 83 PHE A O 1
ATOM 665 N N . ILE A 1 84 ? 8.231 0.705 -7.426 1.00 83.94 84 ILE A N 1
ATOM 666 C CA . ILE A 1 84 ? 7.202 0.513 -6.408 1.00 83.94 84 ILE A CA 1
ATOM 667 C C . ILE A 1 84 ? 7.676 -0.614 -5.499 1.00 83.94 84 ILE A C 1
ATOM 669 O O . ILE A 1 84 ? 7.975 -1.710 -5.969 1.00 83.94 84 ILE A O 1
ATOM 673 N N . ALA A 1 85 ? 7.738 -0.342 -4.200 1.00 86.56 85 ALA A N 1
ATOM 674 C CA . ALA A 1 85 ? 7.917 -1.347 -3.166 1.00 86.56 85 ALA A CA 1
ATOM 675 C C . ALA A 1 85 ? 6.530 -1.701 -2.596 1.00 86.56 85 ALA A C 1
ATOM 677 O O . ALA A 1 85 ? 6.029 -0.961 -1.744 1.00 86.56 85 ALA A O 1
ATOM 678 N N . PRO A 1 86 ? 5.871 -2.770 -3.085 1.00 87.31 86 PRO A N 1
ATOM 679 C CA . PRO A 1 86 ? 4.556 -3.166 -2.591 1.00 87.31 86 PRO A CA 1
ATOM 680 C C . PRO A 1 86 ? 4.639 -3.585 -1.120 1.00 87.31 86 PRO A C 1
ATOM 682 O O . PRO A 1 86 ? 5.610 -4.217 -0.706 1.00 87.31 86 PRO A O 1
ATOM 685 N N . ASN A 1 87 ? 3.616 -3.238 -0.341 1.00 87.50 87 ASN A N 1
ATOM 686 C CA . ASN A 1 87 ? 3.516 -3.591 1.074 1.00 87.50 87 ASN A CA 1
ATOM 687 C C . ASN A 1 87 ? 2.275 -4.445 1.362 1.00 87.50 87 ASN A C 1
ATOM 689 O O . ASN A 1 87 ? 2.400 -5.514 1.947 1.00 87.50 87 ASN A O 1
ATOM 693 N N . THR A 1 88 ? 1.087 -4.008 0.934 1.00 89.69 88 THR A N 1
ATOM 694 C CA . THR A 1 88 ? -0.153 -4.791 1.085 1.00 89.69 88 THR A CA 1
ATOM 695 C C . THR A 1 88 ? -0.762 -5.047 -0.279 1.00 89.69 88 THR A C 1
ATOM 697 O O . THR A 1 88 ? -0.975 -4.112 -1.048 1.00 89.69 88 THR A O 1
ATOM 700 N N . VAL A 1 89 ? -1.048 -6.313 -0.578 1.00 92.69 89 VAL A N 1
ATOM 701 C CA . VAL A 1 89 ? -1.740 -6.725 -1.798 1.00 92.69 89 VAL A CA 1
ATOM 702 C C . VAL A 1 89 ? -2.794 -7.741 -1.406 1.00 92.69 89 VAL A C 1
ATOM 704 O O . VAL A 1 89 ? -2.479 -8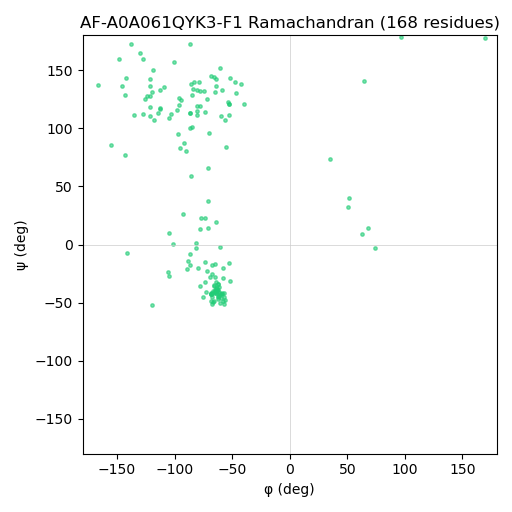.848 -0.981 1.00 92.69 89 VAL A O 1
ATOM 707 N N . SER A 1 90 ? -4.051 -7.349 -1.531 1.00 92.94 90 SER A N 1
ATOM 708 C CA . SER A 1 90 ? -5.179 -8.156 -1.089 1.00 92.94 90 SER A CA 1
ATOM 709 C C . SER A 1 90 ? -6.324 -8.012 -2.068 1.00 92.94 90 SER A C 1
ATOM 711 O O . SER A 1 90 ? -6.580 -6.933 -2.596 1.00 92.94 90 SER A O 1
ATOM 713 N N . VAL A 1 91 ? -7.035 -9.101 -2.294 1.00 94.38 91 VAL A N 1
ATOM 714 C CA . VAL A 1 91 ? -8.223 -9.155 -3.138 1.00 94.38 91 VAL A CA 1
ATOM 715 C C . VAL A 1 91 ? -9.382 -9.648 -2.290 1.00 94.38 91 VAL A C 1
ATOM 717 O O . VAL A 1 91 ? -9.222 -10.563 -1.490 1.00 94.38 91 VAL A O 1
ATOM 720 N N . ILE A 1 92 ? -10.538 -9.016 -2.436 1.00 95.00 92 ILE A N 1
ATOM 721 C CA . ILE A 1 92 ? -11.783 -9.415 -1.797 1.00 95.00 92 ILE A CA 1
ATOM 722 C C . ILE A 1 92 ? -12.720 -9.847 -2.916 1.00 95.00 92 ILE A C 1
ATOM 724 O O . ILE A 1 92 ? -13.095 -9.019 -3.747 1.00 95.00 92 ILE A O 1
ATOM 728 N N . ILE A 1 93 ? -13.044 -11.139 -2.950 1.00 93.62 93 ILE A N 1
ATOM 729 C CA . ILE A 1 93 ? -13.963 -11.733 -3.927 1.00 93.62 93 ILE A CA 1
ATOM 730 C C . ILE A 1 93 ? -15.082 -12.431 -3.166 1.00 93.62 93 ILE A C 1
ATOM 732 O O . ILE A 1 93 ? -14.805 -13.256 -2.297 1.00 93.62 93 ILE A O 1
ATOM 736 N N . ASN A 1 94 ? -16.337 -12.120 -3.492 1.00 91.25 94 ASN A N 1
ATOM 737 C CA . ASN A 1 94 ? -17.519 -12.679 -2.823 1.00 91.25 94 ASN A CA 1
ATOM 738 C C . ASN A 1 94 ? -17.460 -12.554 -1.286 1.00 91.25 94 ASN A C 1
ATOM 740 O O . ASN A 1 94 ? -17.789 -13.490 -0.558 1.00 91.25 94 ASN A O 1
ATOM 744 N N . GLY A 1 95 ? -16.977 -11.418 -0.781 1.00 88.38 95 GLY A N 1
ATOM 745 C CA . GLY A 1 95 ? -16.807 -11.182 0.654 1.00 88.38 95 GLY A CA 1
ATOM 746 C C . GLY A 1 95 ? -15.633 -11.905 1.323 1.00 88.38 95 GLY A C 1
ATOM 747 O O . GLY A 1 95 ? -15.370 -11.652 2.500 1.00 88.38 95 GLY A O 1
ATOM 748 N N . GLU A 1 96 ? -14.880 -12.741 0.606 1.00 92.38 96 GLU A N 1
ATOM 749 C CA . GLU A 1 96 ? -13.692 -13.413 1.134 1.00 92.38 96 GLU A CA 1
ATOM 750 C C . GLU A 1 96 ? -12.415 -12.650 0.776 1.00 92.38 96 GLU A C 1
ATOM 752 O O . GLU A 1 96 ? -12.139 -12.374 -0.392 1.00 92.38 96 GLU A O 1
ATOM 757 N N . ARG A 1 97 ? -11.607 -12.318 1.793 1.00 93.50 97 ARG A N 1
ATOM 758 C CA . ARG A 1 97 ? -10.295 -11.684 1.612 1.00 93.50 97 ARG A CA 1
ATOM 759 C C . ARG A 1 97 ? -9.217 -12.736 1.364 1.00 93.50 97 ARG A C 1
ATOM 761 O O . ARG A 1 97 ? -9.030 -13.641 2.173 1.00 93.50 97 ARG A O 1
ATOM 768 N N . VAL A 1 98 ? -8.446 -12.533 0.303 1.00 93.88 98 VAL A N 1
ATOM 769 C CA . VAL A 1 98 ? -7.251 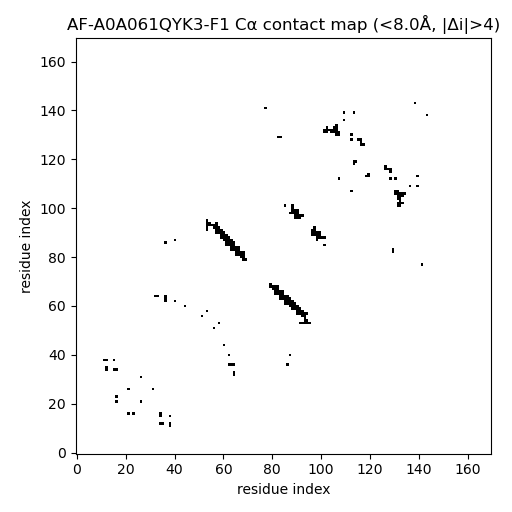-13.295 -0.054 1.00 93.88 98 VAL A CA 1
ATOM 770 C C . VAL A 1 98 ? -6.065 -12.338 -0.134 1.00 93.88 98 VAL A C 1
ATOM 772 O O . VAL A 1 98 ? -6.050 -11.424 -0.959 1.00 93.88 98 VAL A O 1
ATOM 775 N N . ASP A 1 99 ? -5.064 -12.550 0.717 1.00 92.56 99 ASP A N 1
ATOM 776 C CA . ASP A 1 99 ? -3.802 -11.812 0.657 1.00 92.56 99 ASP A CA 1
ATOM 777 C C . ASP A 1 99 ? -2.863 -12.470 -0.364 1.00 92.56 99 ASP A C 1
ATOM 779 O O . ASP A 1 99 ? -2.708 -13.693 -0.396 1.00 92.56 99 ASP A O 1
ATOM 783 N N . LEU A 1 100 ? -2.252 -11.652 -1.220 1.00 87.75 100 LEU A N 1
ATOM 784 C CA . LEU A 1 100 ? -1.366 -12.081 -2.296 1.00 87.75 100 LEU A CA 1
ATOM 785 C C . LEU A 1 100 ? 0.058 -11.617 -2.003 1.00 87.75 100 LEU A C 1
ATOM 787 O O . LEU A 1 100 ? 0.294 -10.449 -1.707 1.00 87.75 100 LEU A O 1
ATOM 791 N N . ASP A 1 101 ? 1.023 -12.516 -2.161 1.00 83.38 101 ASP A N 1
ATOM 792 C CA . ASP A 1 101 ? 2.436 -12.158 -2.091 1.00 83.38 101 ASP A CA 1
ATOM 793 C C . ASP A 1 101 ? 3.035 -12.094 -3.504 1.00 83.38 101 ASP A C 1
ATOM 795 O O . ASP A 1 101 ? 3.174 -13.100 -4.208 1.00 83.38 101 ASP A O 1
ATOM 799 N N . LEU A 1 102 ? 3.386 -10.873 -3.917 1.00 79.25 102 LEU A N 1
ATOM 800 C CA . LEU A 1 102 ? 3.954 -10.582 -5.231 1.00 79.25 102 LEU A CA 1
ATOM 801 C C . LEU A 1 102 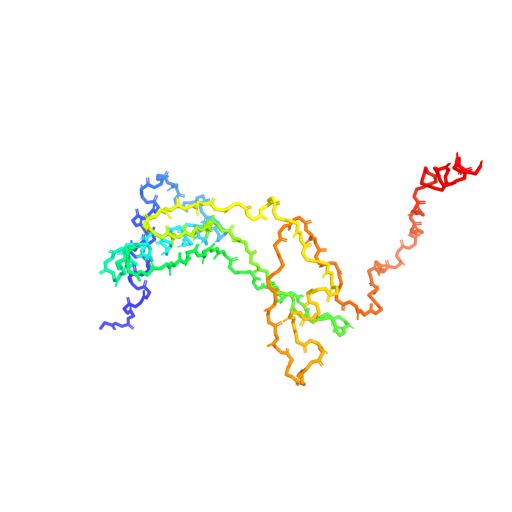? 5.363 -11.161 -5.421 1.00 79.25 102 LEU A C 1
ATOM 803 O O . LEU A 1 102 ? 5.803 -11.287 -6.564 1.00 79.25 102 LEU A O 1
ATOM 807 N N . SER A 1 103 ? 6.076 -11.529 -4.351 1.00 75.69 103 SER A N 1
ATOM 808 C CA . SER A 1 103 ? 7.407 -12.141 -4.442 1.00 75.69 103 SER A CA 1
ATOM 809 C C . SER A 1 103 ? 7.378 -13.538 -5.063 1.00 75.69 103 SER A C 1
ATOM 811 O O . SER A 1 103 ? 8.365 -13.957 -5.668 1.00 75.69 103 SER A O 1
ATOM 813 N N . TYR A 1 104 ? 6.249 -14.243 -4.962 1.00 74.81 104 TYR A N 1
ATOM 814 C CA . TYR A 1 104 ? 6.067 -15.561 -5.576 1.00 74.81 104 TYR A CA 1
ATOM 815 C C . TYR A 1 104 ? 5.580 -15.496 -7.025 1.00 74.81 104 TYR A C 1
ATOM 817 O O . TYR A 1 104 ? 5.538 -16.527 -7.700 1.00 74.81 104 TYR A O 1
ATOM 825 N N . LEU A 1 105 ? 5.215 -14.311 -7.523 1.00 73.75 105 LEU A N 1
ATOM 826 C CA . LEU A 1 105 ? 4.784 -14.165 -8.904 1.00 73.75 105 LEU A CA 1
ATOM 827 C C . LEU A 1 105 ? 5.998 -14.104 -9.838 1.00 73.75 105 LEU A C 1
ATOM 829 O O . LEU A 1 105 ? 6.949 -13.358 -9.582 1.00 73.75 105 LEU A O 1
ATOM 833 N N . PRO A 1 106 ? 5.984 -14.871 -10.943 1.00 72.25 106 PRO A N 1
ATOM 834 C CA . PRO A 1 106 ? 7.024 -14.764 -11.944 1.00 72.25 106 PRO A CA 1
ATOM 835 C C . PRO A 1 106 ? 6.956 -13.377 -12.573 1.00 72.25 106 PRO A C 1
ATOM 837 O O . PRO A 1 106 ? 5.894 -12.916 -12.995 1.00 72.25 106 PRO A O 1
ATOM 840 N N . ALA A 1 107 ? 8.106 -12.727 -12.659 1.00 71.94 107 ALA A N 1
ATOM 841 C CA . ALA A 1 107 ? 8.180 -11.440 -13.312 1.00 71.94 107 ALA A CA 1
ATOM 842 C C . ALA A 1 107 ? 7.897 -11.546 -14.806 1.00 71.94 107 ALA A C 1
ATOM 844 O O . ALA A 1 107 ? 8.317 -12.494 -15.479 1.00 71.94 107 ALA A O 1
ATOM 845 N N . ALA A 1 108 ? 7.226 -10.529 -15.334 1.00 66.56 108 ALA A N 1
ATOM 846 C CA . ALA A 1 108 ? 7.028 -10.393 -16.760 1.00 66.56 108 ALA A CA 1
ATOM 847 C C . ALA A 1 108 ? 8.391 -10.207 -17.443 1.00 66.56 108 ALA A C 1
ATOM 849 O O . ALA A 1 108 ? 9.252 -9.442 -16.995 1.00 66.56 108 ALA A O 1
ATOM 850 N N . SER A 1 109 ? 8.589 -10.909 -18.556 1.00 65.00 109 SER A N 1
ATOM 851 C CA . SER A 1 109 ? 9.770 -10.726 -19.395 1.00 65.00 109 SER A CA 1
ATOM 852 C C . SER A 1 109 ? 9.832 -9.285 -19.929 1.00 65.00 109 SER A C 1
ATOM 854 O O . SER A 1 109 ? 8.784 -8.683 -20.175 1.00 65.00 109 SER A O 1
ATOM 856 N N . PRO A 1 110 ? 11.024 -8.732 -20.217 1.00 65.00 110 PRO A N 1
ATOM 857 C CA . PRO A 1 110 ? 11.155 -7.381 -20.772 1.00 65.00 110 PRO A CA 1
ATOM 858 C C . PRO A 1 110 ? 10.303 -7.132 -22.028 1.00 65.00 110 PRO A C 1
ATOM 860 O O . PRO A 1 110 ? 9.799 -6.032 -22.231 1.00 65.00 110 PRO A O 1
ATOM 863 N N . ARG A 1 111 ? 10.072 -8.166 -22.853 1.00 60.69 111 ARG A N 1
ATOM 864 C CA . ARG A 1 111 ? 9.161 -8.089 -24.009 1.00 60.69 111 ARG A CA 1
ATOM 865 C C . ARG A 1 111 ? 7.697 -7.943 -23.595 1.00 60.69 111 ARG A C 1
ATOM 867 O O . ARG A 1 111 ? 6.984 -7.155 -24.203 1.00 60.69 111 ARG A O 1
ATOM 874 N N . GLN A 1 112 ? 7.249 -8.683 -22.581 1.00 66.38 112 GLN A N 1
ATOM 875 C CA . GLN A 1 112 ? 5.894 -8.545 -22.035 1.00 66.38 112 GLN A CA 1
ATOM 876 C C . GLN A 1 112 ? 5.700 -7.167 -21.401 1.00 66.38 112 GLN A C 1
ATOM 878 O O . GLN A 1 112 ? 4.671 -6.545 -21.636 1.00 66.38 112 GLN A O 1
ATOM 883 N N . VAL A 1 113 ? 6.710 -6.657 -20.690 1.00 65.12 113 VAL A N 1
ATOM 884 C CA . VAL A 1 113 ? 6.709 -5.288 -20.155 1.00 65.12 113 VAL A CA 1
ATOM 885 C C . VAL A 1 113 ? 6.618 -4.259 -21.284 1.00 65.12 113 VAL A C 1
ATOM 887 O O . VAL A 1 113 ? 5.790 -3.364 -21.203 1.00 65.12 113 VAL A O 1
ATOM 890 N N . GLY A 1 114 ? 7.369 -4.419 -22.378 1.00 61.16 114 GLY A N 1
ATOM 891 C CA . GLY A 1 114 ? 7.275 -3.522 -23.538 1.00 61.16 114 GLY A CA 1
ATOM 892 C C . GLY A 1 114 ? 5.904 -3.539 -24.229 1.00 61.16 114 GLY A C 1
ATOM 893 O O . GLY A 1 114 ? 5.393 -2.491 -24.619 1.00 61.16 114 GLY A O 1
ATOM 894 N N . VAL A 1 115 ? 5.271 -4.712 -24.345 1.00 67.19 115 VAL A N 1
ATOM 895 C CA . VAL A 1 115 ? 3.907 -4.836 -24.893 1.00 67.19 115 VAL A CA 1
ATOM 896 C C . VAL A 1 115 ? 2.875 -4.186 -23.966 1.00 67.19 115 VAL A C 1
ATOM 898 O O . VAL A 1 115 ? 2.029 -3.433 -24.442 1.00 67.19 115 VAL A O 1
ATOM 901 N N . LEU A 1 116 ? 2.963 -4.436 -22.655 1.00 63.38 116 LEU A N 1
ATOM 902 C CA . LEU A 1 116 ? 2.082 -3.835 -21.646 1.00 63.38 116 LEU A CA 1
ATOM 903 C C . LEU A 1 116 ? 2.285 -2.317 -21.535 1.00 63.38 116 LEU A C 1
ATOM 905 O O . LEU A 1 116 ? 1.319 -1.583 -21.361 1.00 63.38 116 LEU A O 1
ATOM 909 N N . GLY A 1 117 ? 3.522 -1.854 -21.713 1.00 59.59 117 GLY A N 1
ATOM 910 C CA . GLY A 1 117 ? 3.926 -0.447 -21.713 1.00 59.59 117 GLY A CA 1
ATOM 911 C C . GLY A 1 117 ? 3.613 0.294 -23.007 1.00 59.59 117 GLY A C 1
ATOM 912 O O . GLY A 1 117 ? 4.151 1.368 -23.254 1.00 59.59 117 GLY A O 1
ATOM 913 N N . GLY A 1 118 ? 2.790 -0.282 -23.885 1.00 54.97 118 GLY A N 1
ATOM 914 C CA . GLY A 1 118 ? 2.312 0.407 -25.077 1.00 54.97 118 GLY A CA 1
ATOM 915 C C . GLY A 1 118 ? 3.378 0.698 -26.136 1.00 54.97 118 GLY A C 1
ATOM 916 O O . GLY A 1 118 ? 3.075 1.444 -27.070 1.00 54.97 118 GLY A O 1
ATOM 917 N N . MET A 1 119 ? 4.571 0.077 -26.076 1.00 51.28 119 MET A N 1
ATOM 918 C CA . MET A 1 119 ? 5.619 0.256 -27.102 1.00 51.28 119 MET A CA 1
ATOM 919 C C . MET A 1 119 ? 5.136 -0.121 -28.512 1.00 51.28 119 MET A C 1
ATOM 921 O O . MET A 1 119 ? 5.732 0.297 -29.500 1.00 51.28 119 MET A O 1
ATOM 925 N N . ALA A 1 120 ? 4.064 -0.911 -28.623 1.00 46.56 120 ALA A N 1
ATOM 926 C CA . ALA A 1 120 ? 3.495 -1.325 -29.900 1.00 46.56 120 ALA A CA 1
ATOM 927 C C . ALA A 1 120 ? 2.433 -0.363 -30.479 1.00 46.56 120 ALA A C 1
ATOM 929 O O . ALA A 1 120 ? 2.075 -0.533 -31.642 1.00 46.56 120 ALA A O 1
ATOM 930 N N . LEU A 1 121 ? 1.880 0.594 -29.711 1.00 46.84 121 LEU A N 1
ATOM 931 C CA . LEU A 1 121 ? 0.610 1.245 -30.092 1.00 46.84 121 LEU A CA 1
ATOM 932 C C . LEU A 1 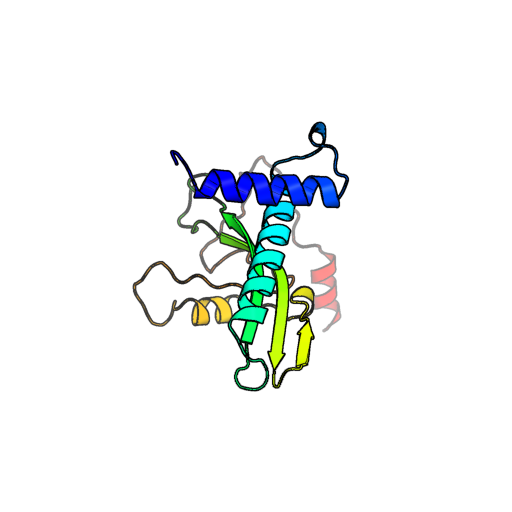121 ? 0.477 2.755 -29.823 1.00 46.84 121 LEU A C 1
ATOM 934 O O . LEU A 1 121 ? -0.507 3.333 -30.284 1.00 46.84 121 LEU A O 1
ATOM 938 N N . SER A 1 122 ? 1.404 3.436 -29.137 1.00 43.66 122 SER A N 1
ATOM 939 C CA . SER A 1 122 ? 1.253 4.889 -28.939 1.00 43.66 122 SER A CA 1
ATOM 940 C C . SER A 1 122 ? 2.572 5.663 -28.935 1.00 43.66 122 SER A C 1
ATOM 942 O O . SER A 1 122 ? 3.521 5.275 -28.265 1.00 43.66 122 SER A O 1
ATOM 944 N N . ASN A 1 123 ? 2.594 6.813 -29.618 1.00 47.81 123 ASN A N 1
ATOM 945 C CA . ASN A 1 123 ? 3.655 7.831 -29.537 1.00 47.81 123 ASN A CA 1
ATOM 946 C C . ASN A 1 123 ? 3.599 8.637 -28.218 1.00 47.81 123 ASN A C 1
ATOM 948 O O . ASN A 1 123 ? 4.056 9.778 -28.174 1.00 47.81 123 ASN A O 1
ATOM 952 N N . SER A 1 124 ? 2.990 8.093 -27.159 1.00 43.59 124 SER A N 1
ATOM 953 C CA . SER A 1 124 ? 2.881 8.763 -25.865 1.00 43.59 124 SER A CA 1
ATOM 954 C C . SER A 1 124 ? 3.991 8.242 -24.938 1.00 43.59 124 SER A C 1
ATOM 956 O O . SER A 1 124 ? 3.986 7.056 -24.612 1.00 43.59 124 SER A O 1
ATOM 958 N N . PRO A 1 125 ? 4.953 9.079 -24.509 1.00 46.62 125 PRO A N 1
ATOM 959 C CA . PRO A 1 125 ? 6.179 8.646 -23.822 1.00 46.62 125 PRO A CA 1
ATOM 960 C C . PRO A 1 125 ? 5.986 8.265 -22.339 1.00 46.62 125 PRO A C 1
ATOM 962 O O . PRO A 1 125 ? 6.918 8.355 -21.546 1.00 46.62 125 PRO A O 1
ATOM 965 N N . GLN A 1 126 ? 4.775 7.897 -21.922 1.00 48.81 126 GLN A N 1
ATOM 966 C CA . GLN A 1 126 ? 4.419 7.730 -20.510 1.00 48.81 126 GLN A CA 1
ATOM 967 C C . GLN A 1 126 ? 3.453 6.547 -20.350 1.00 48.81 126 GLN A C 1
ATOM 969 O O . GLN A 1 126 ? 2.248 6.729 -20.192 1.00 48.81 126 GLN A O 1
ATOM 974 N N . SER A 1 127 ? 3.971 5.321 -20.411 1.00 47.94 127 SER A N 1
ATOM 975 C CA . SER A 1 127 ? 3.241 4.142 -19.941 1.00 47.94 127 SER A CA 1
ATOM 976 C C . SER A 1 127 ? 4.023 3.525 -18.789 1.00 47.94 127 SER A C 1
ATOM 978 O O . SER A 1 127 ? 5.110 2.981 -18.974 1.00 47.94 127 SER A O 1
ATOM 980 N N . MET A 1 128 ? 3.493 3.685 -17.578 1.00 50.06 128 MET A N 1
ATOM 981 C CA . MET A 1 128 ? 4.059 3.101 -16.367 1.00 50.06 128 MET A CA 1
ATOM 982 C C . MET A 1 128 ? 3.688 1.620 -16.324 1.00 50.06 128 MET A C 1
ATOM 984 O O . MET A 1 128 ? 2.505 1.283 -16.275 1.00 50.06 128 MET A O 1
ATOM 988 N N . VAL A 1 129 ? 4.685 0.735 -16.324 1.00 53.66 129 VAL A N 1
ATOM 989 C CA . VAL A 1 129 ? 4.476 -0.709 -16.158 1.00 53.66 129 VAL A CA 1
ATOM 990 C C . VAL A 1 129 ? 5.078 -1.144 -14.835 1.00 53.66 129 VAL A C 1
ATOM 992 O O . VAL A 1 129 ? 6.290 -1.076 -14.645 1.00 53.66 129 VAL A O 1
ATOM 995 N N . ALA A 1 130 ? 4.235 -1.628 -13.927 1.00 53.62 130 ALA A N 1
ATOM 996 C CA . ALA A 1 130 ? 4.694 -2.294 -12.718 1.00 53.62 130 ALA A CA 1
ATOM 997 C C . ALA A 1 130 ? 5.051 -3.749 -13.058 1.00 53.62 130 ALA A C 1
ATOM 999 O O . ALA A 1 130 ? 4.171 -4.548 -13.379 1.00 53.62 130 ALA A O 1
ATOM 1000 N N . ASN A 1 131 ? 6.341 -4.092 -13.011 1.00 57.75 131 ASN A N 1
ATOM 1001 C CA . ASN A 1 131 ? 6.792 -5.481 -13.073 1.00 57.75 131 ASN A CA 1
ATOM 1002 C C . ASN A 1 131 ? 6.981 -6.002 -11.645 1.00 57.75 131 ASN A C 1
ATOM 1004 O O . ASN A 1 131 ? 7.697 -5.393 -10.854 1.00 57.75 131 ASN A O 1
ATOM 1008 N N . THR A 1 132 ? 6.321 -7.104 -11.311 1.00 54.91 132 THR A N 1
ATOM 1009 C CA . THR A 1 132 ? 6.364 -7.724 -9.979 1.00 54.91 132 THR A CA 1
ATOM 1010 C C . THR A 1 132 ? 7.318 -8.920 -9.969 1.00 54.91 132 THR A C 1
ATOM 1012 O O . THR A 1 132 ? 7.559 -9.507 -11.016 1.00 54.91 132 THR A O 1
ATOM 1015 N N . GLY A 1 133 ? 7.843 -9.319 -8.807 1.00 52.75 133 GLY A N 1
ATOM 1016 C CA . GLY A 1 133 ? 8.763 -10.460 -8.658 1.00 52.75 133 GLY A CA 1
ATOM 1017 C C . GLY A 1 133 ? 10.251 -10.073 -8.629 1.00 52.75 133 GLY A C 1
ATOM 1018 O O . GLY A 1 133 ? 10.609 -8.908 -8.768 1.00 52.75 133 GLY A O 1
ATOM 1019 N N . ASN A 1 134 ? 11.147 -11.053 -8.458 1.00 53.53 134 ASN A N 1
ATOM 1020 C CA . ASN A 1 134 ? 12.602 -10.834 -8.313 1.00 53.53 134 ASN A CA 1
ATOM 1021 C C . ASN A 1 134 ? 13.330 -10.388 -9.603 1.00 53.53 134 ASN A C 1
ATOM 1023 O O . ASN A 1 134 ? 14.560 -10.458 -9.669 1.00 53.53 134 ASN A O 1
ATOM 1027 N N . ALA A 1 135 ? 12.620 -9.961 -10.651 1.00 51.38 135 ALA A N 1
ATOM 1028 C CA . ALA A 1 135 ? 13.284 -9.465 -11.849 1.00 51.38 135 ALA A CA 1
ATOM 1029 C C . ALA A 1 135 ? 13.729 -8.021 -11.659 1.00 51.38 135 ALA A C 1
ATOM 1031 O O . ALA A 1 135 ? 12.930 -7.091 -11.590 1.00 51.38 135 ALA A O 1
ATOM 1032 N N . THR A 1 136 ? 15.039 -7.831 -11.674 1.00 51.06 136 THR A N 1
ATOM 1033 C CA . THR A 1 136 ? 15.632 -6.530 -11.932 1.00 51.06 136 THR A CA 1
ATOM 1034 C C . THR A 1 136 ? 15.470 -6.220 -13.419 1.00 51.06 136 THR A C 1
ATOM 1036 O O . THR A 1 136 ? 16.029 -6.898 -14.283 1.00 51.06 136 THR A O 1
ATOM 1039 N N . VAL A 1 137 ? 14.680 -5.196 -13.753 1.00 49.31 137 VAL A N 1
ATOM 1040 C CA . VAL A 1 137 ? 14.725 -4.611 -15.099 1.00 49.31 137 VAL A CA 1
ATOM 1041 C C . VAL A 1 137 ? 16.063 -3.883 -15.204 1.00 49.31 137 VAL A C 1
ATOM 1043 O O . VAL A 1 137 ? 16.216 -2.773 -14.713 1.00 49.31 137 VAL A O 1
ATOM 1046 N N . SER A 1 138 ? 17.064 -4.555 -15.773 1.00 44.69 138 SER A N 1
ATOM 1047 C CA . SER A 1 138 ? 18.419 -4.015 -15.939 1.00 44.69 138 SER A CA 1
ATOM 1048 C C . SER A 1 138 ? 18.588 -3.198 -17.221 1.00 44.69 138 SER A C 1
ATOM 1050 O O . SER A 1 138 ? 19.546 -2.445 -17.331 1.00 44.69 138 SER A O 1
ATOM 1052 N N . SER A 1 139 ? 17.682 -3.349 -18.195 1.00 44.03 139 SER A N 1
ATOM 1053 C CA . SER A 1 139 ? 17.604 -2.498 -19.388 1.00 44.03 139 SER A CA 1
ATOM 1054 C C .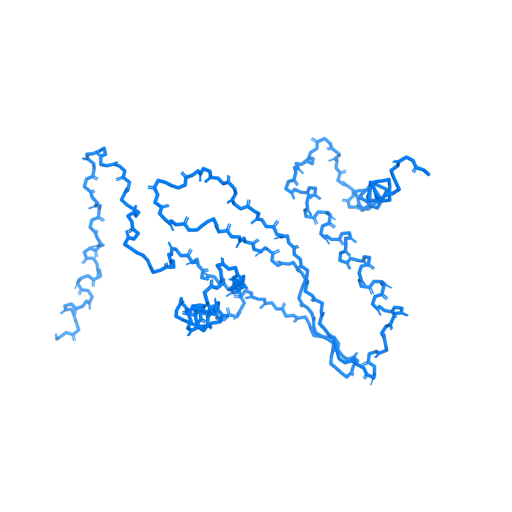 SER A 1 139 ? 16.284 -2.708 -20.137 1.00 44.03 139 SER A C 1
ATOM 1056 O O . SER A 1 139 ? 15.837 -3.840 -20.338 1.00 44.03 139 SER A O 1
ATOM 1058 N N . ILE A 1 140 ? 15.669 -1.615 -20.592 1.00 44.56 140 ILE A N 1
ATOM 1059 C CA . ILE A 1 140 ? 14.594 -1.636 -21.591 1.00 44.56 140 ILE A CA 1
ATOM 1060 C C . ILE A 1 140 ? 15.274 -1.396 -22.939 1.00 44.56 140 ILE A C 1
ATOM 1062 O O . ILE A 1 140 ? 15.393 -0.265 -23.382 1.00 44.56 140 ILE A O 1
ATOM 1066 N N . GLY A 1 141 ? 15.819 -2.463 -23.532 1.00 38.38 141 GLY A N 1
ATOM 1067 C CA . GLY A 1 141 ? 16.226 -2.525 -24.943 1.00 38.38 141 GLY A CA 1
ATOM 1068 C C . GLY A 1 141 ? 16.791 -1.237 -25.560 1.00 38.38 141 GLY A C 1
ATOM 1069 O O . GLY A 1 141 ? 16.150 -0.632 -26.410 1.00 38.38 141 GLY A O 1
ATOM 1070 N N . GLY A 1 142 ? 18.017 -0.886 -25.189 1.00 43.81 142 GLY A N 1
ATOM 1071 C CA . GLY A 1 142 ? 18.909 0.033 -25.902 1.00 43.81 142 GLY A CA 1
ATOM 1072 C C . GLY A 1 142 ? 20.321 -0.563 -25.885 1.00 43.81 142 GLY A C 1
ATOM 1073 O O . GLY A 1 142 ? 20.526 -1.582 -25.216 1.00 43.81 142 GLY A O 1
ATOM 1074 N N . PRO A 1 143 ? 21.313 -0.006 -26.600 1.00 36.81 143 PRO A N 1
ATOM 1075 C CA . PRO A 1 143 ? 22.704 -0.438 -26.486 1.00 36.81 143 PRO A CA 1
ATOM 1076 C C . PRO A 1 143 ? 23.263 0.011 -25.123 1.00 36.81 143 PRO A C 1
ATOM 1078 O O . PRO A 1 143 ? 24.129 0.876 -25.051 1.00 36.81 143 PRO A O 1
ATOM 1081 N N . GLY A 1 144 ? 22.731 -0.550 -24.035 1.00 38.19 144 GLY A N 1
ATOM 1082 C CA . GLY A 1 144 ? 23.101 -0.232 -22.665 1.00 38.19 144 GLY A CA 1
ATOM 1083 C C . GLY A 1 144 ? 24.581 -0.514 -22.471 1.00 38.19 144 GLY A C 1
ATOM 1084 O O . GLY A 1 144 ? 25.029 -1.663 -22.490 1.00 38.19 144 GLY A O 1
ATOM 1085 N N . ARG A 1 145 ? 25.364 0.550 -22.312 1.00 39.81 145 ARG A N 1
ATOM 1086 C CA . ARG A 1 145 ? 26.748 0.452 -21.867 1.00 39.81 145 ARG A CA 1
ATOM 1087 C C . ARG A 1 145 ? 26.753 0.545 -20.350 1.00 39.81 145 ARG A C 1
ATOM 1089 O O . ARG A 1 145 ? 27.183 1.542 -19.790 1.00 39.81 145 ARG A O 1
ATOM 1096 N N . THR A 1 146 ? 26.452 -0.563 -19.679 1.00 42.34 146 THR A N 1
ATOM 1097 C CA . THR A 1 146 ? 26.978 -0.815 -18.324 1.00 42.34 146 THR A CA 1
ATOM 1098 C C . THR A 1 146 ? 28.484 -1.128 -18.374 1.00 42.34 146 THR A C 1
ATOM 1100 O O . THR A 1 146 ? 28.979 -2.017 -17.680 1.00 42.34 146 THR A O 1
ATOM 1103 N N . ALA A 1 147 ? 29.229 -0.449 -19.250 1.00 36.47 147 ALA A N 1
ATOM 1104 C CA . ALA A 1 147 ? 30.675 -0.460 -19.230 1.00 36.47 147 ALA A CA 1
ATOM 1105 C C . ALA A 1 147 ? 31.083 0.619 -18.232 1.00 36.47 147 ALA A C 1
ATOM 1107 O O . ALA A 1 147 ? 31.047 1.807 -18.545 1.00 36.47 147 ALA A O 1
ATOM 1108 N N . LEU A 1 148 ? 31.445 0.190 -17.022 1.00 39.00 148 LEU A N 1
ATOM 1109 C CA . LEU A 1 148 ? 32.228 1.011 -16.103 1.00 39.00 148 LEU A CA 1
ATOM 1110 C C . LEU A 1 148 ? 33.346 1.705 -16.903 1.00 39.00 148 LEU A C 1
ATOM 1112 O O . LEU A 1 148 ? 33.949 1.053 -17.767 1.00 39.00 148 LEU A O 1
ATOM 1116 N N . PRO A 1 149 ? 33.634 2.996 -16.657 1.00 40.31 149 PRO A N 1
ATOM 1117 C CA . PRO A 1 149 ? 34.748 3.660 -17.311 1.00 40.31 149 PRO A CA 1
ATOM 1118 C C . PRO A 1 149 ? 35.999 2.818 -17.068 1.00 40.31 149 PRO A C 1
ATOM 1120 O O . PRO A 1 149 ? 36.324 2.495 -15.927 1.00 40.31 149 PRO A O 1
ATOM 1123 N N . ASN A 1 150 ? 36.643 2.410 -18.163 1.00 42.38 150 ASN A N 1
ATOM 1124 C CA . ASN A 1 150 ? 37.874 1.630 -18.186 1.00 42.38 150 ASN A CA 1
ATOM 1125 C C . ASN A 1 150 ? 38.974 2.345 -17.379 1.00 42.38 150 ASN A C 1
ATOM 1127 O O . ASN A 1 150 ? 39.851 2.993 -17.942 1.00 42.38 150 ASN A O 1
ATOM 1131 N N . SER A 1 151 ? 38.994 2.168 -16.062 1.00 43.78 151 SER A N 1
ATOM 1132 C CA . SER A 1 151 ? 40.198 2.280 -15.247 1.00 43.78 151 SER A CA 1
ATOM 1133 C C . SER A 1 151 ? 40.922 0.931 -15.264 1.00 43.78 151 SER A C 1
ATOM 1135 O O . SER A 1 151 ? 41.117 0.278 -14.248 1.00 43.78 151 SER A O 1
ATOM 1137 N N . GLY A 1 152 ? 41.297 0.485 -16.467 1.00 46.25 152 GLY A N 1
ATOM 1138 C CA . GLY A 1 152 ? 42.367 -0.494 -16.677 1.00 46.25 152 GLY A CA 1
ATOM 1139 C C . GLY A 1 152 ? 42.205 -1.906 -16.100 1.00 46.25 152 GLY A C 1
ATOM 1140 O O . GLY A 1 152 ? 43.164 -2.669 -16.172 1.00 46.25 152 GLY A O 1
ATOM 1141 N N . ILE A 1 153 ? 41.046 -2.303 -15.570 1.00 42.75 153 ILE A N 1
ATOM 1142 C CA . ILE A 1 153 ? 40.800 -3.692 -15.165 1.00 42.75 153 ILE A CA 1
ATOM 1143 C C . ILE A 1 153 ? 39.896 -4.325 -16.215 1.00 42.75 153 ILE A C 1
ATOM 1145 O O . ILE A 1 153 ? 38.721 -3.981 -16.329 1.00 42.75 153 ILE A O 1
ATOM 1149 N N . ALA A 1 154 ? 40.475 -5.233 -17.004 1.00 40.25 154 ALA A N 1
ATOM 1150 C CA . ALA A 1 154 ? 39.750 -6.027 -17.984 1.00 40.25 154 ALA A CA 1
ATOM 1151 C C . ALA A 1 154 ? 38.482 -6.628 -17.347 1.00 40.25 154 ALA A C 1
ATOM 1153 O O . ALA A 1 154 ? 38.548 -7.083 -16.197 1.00 40.25 154 ALA A O 1
ATOM 1154 N N . PRO A 1 155 ? 37.343 -6.658 -18.066 1.00 42.88 155 PRO A N 1
ATOM 1155 C CA . PRO A 1 155 ? 36.160 -7.351 -17.585 1.00 42.88 155 PRO A CA 1
ATOM 1156 C C . PRO A 1 155 ? 36.588 -8.773 -17.239 1.00 42.88 155 PRO A C 1
ATOM 1158 O O . PRO A 1 155 ? 37.133 -9.479 -18.090 1.00 42.88 155 PRO A O 1
ATOM 1161 N N . ARG A 1 156 ? 36.402 -9.181 -15.977 1.00 45.97 156 ARG A N 1
ATOM 1162 C CA . ARG A 1 156 ? 36.526 -10.592 -15.619 1.00 45.97 156 ARG A CA 1
ATOM 1163 C C . ARG A 1 156 ? 35.540 -11.318 -16.523 1.00 45.97 156 ARG A C 1
ATOM 1165 O O . ARG A 1 156 ? 34.333 -11.114 -16.413 1.00 45.97 156 ARG A O 1
ATOM 1172 N N . GLY A 1 157 ? 36.090 -12.026 -17.508 1.00 43.12 157 GLY A N 1
ATOM 1173 C CA . GLY A 1 157 ? 35.318 -12.750 -18.500 1.00 43.12 157 GLY A CA 1
ATOM 1174 C C . GLY A 1 157 ? 34.318 -13.644 -17.787 1.00 43.12 157 GLY A C 1
ATOM 1175 O O . GLY A 1 157 ? 34.620 -14.175 -16.720 1.00 43.12 157 GLY A O 1
ATOM 1176 N N . ARG A 1 158 ? 33.124 -13.763 -18.374 1.00 51.16 158 ARG A N 1
ATOM 1177 C CA . ARG A 1 158 ? 32.104 -14.734 -17.969 1.00 51.16 158 ARG A CA 1
ATOM 1178 C C . ARG A 1 158 ? 32.794 -16.053 -17.618 1.00 51.16 158 ARG A C 1
ATOM 1180 O O . ARG A 1 158 ? 33.537 -16.584 -18.440 1.00 51.16 158 ARG A O 1
ATOM 1187 N N . ASP A 1 159 ? 32.604 -16.491 -16.377 1.00 48.69 159 ASP A N 1
ATOM 1188 C CA . ASP A 1 159 ? 33.386 -17.544 -15.741 1.00 48.69 159 ASP A CA 1
ATOM 1189 C C . ASP A 1 159 ? 33.563 -18.777 -16.640 1.00 48.69 159 ASP A C 1
ATOM 1191 O O . ASP A 1 159 ? 32.599 -19.350 -17.155 1.00 48.69 159 ASP A O 1
ATOM 1195 N N . ALA A 1 160 ? 34.816 -19.222 -16.770 1.00 53.97 160 ALA A N 1
ATOM 1196 C CA . ALA A 1 160 ? 35.244 -20.411 -17.514 1.00 53.97 160 ALA A CA 1
ATOM 1197 C C . ALA A 1 160 ? 34.495 -21.702 -17.117 1.00 53.97 160 ALA A C 1
ATOM 1199 O O . ALA A 1 160 ? 34.513 -22.695 -17.842 1.00 53.97 160 ALA A O 1
ATOM 1200 N N . THR A 1 161 ? 33.817 -21.694 -15.972 1.00 53.03 161 THR A N 1
ATOM 1201 C CA . THR A 1 161 ? 32.950 -22.761 -15.470 1.00 53.03 161 THR A CA 1
ATOM 1202 C C . THR A 1 161 ? 31.707 -22.967 -16.338 1.00 53.03 161 THR A C 1
ATOM 1204 O O . THR A 1 161 ? 31.285 -24.104 -16.526 1.00 53.03 161 THR A O 1
ATOM 1207 N N . PHE A 1 162 ? 31.136 -21.896 -16.900 1.00 52.72 162 PHE A N 1
ATOM 1208 C CA . PHE A 1 162 ? 29.932 -21.979 -17.733 1.00 52.72 162 PHE A CA 1
ATOM 1209 C C . PHE A 1 162 ? 30.252 -22.472 -19.150 1.00 52.72 162 PHE A C 1
ATOM 1211 O O . PHE A 1 162 ? 29.510 -23.270 -19.714 1.00 52.72 162 PHE A O 1
ATOM 1218 N N . GLN A 1 163 ? 31.411 -22.077 -19.690 1.00 58.12 163 GLN A N 1
ATOM 1219 C CA . GLN A 1 163 ? 31.902 -22.568 -20.981 1.00 58.12 163 GLN A CA 1
ATOM 1220 C C . GLN A 1 163 ? 32.193 -24.080 -20.932 1.00 58.12 163 GLN A C 1
ATOM 1222 O O . GLN A 1 163 ? 31.783 -24.819 -21.820 1.00 58.12 163 GLN A O 1
ATOM 1227 N N . ARG A 1 164 ? 32.795 -24.559 -19.832 1.00 59.03 164 ARG A N 1
ATOM 1228 C CA . ARG A 1 164 ? 33.040 -25.995 -19.597 1.00 59.03 164 ARG A CA 1
ATOM 1229 C C . ARG A 1 164 ? 31.762 -26.823 -19.448 1.00 59.03 164 ARG A C 1
ATOM 1231 O O . ARG A 1 164 ? 31.778 -28.007 -19.751 1.00 59.03 164 ARG A O 1
ATOM 1238 N N . LEU A 1 165 ? 30.669 -26.222 -18.976 1.00 51.97 165 LEU A N 1
ATOM 1239 C CA . LEU A 1 165 ? 29.364 -26.885 -18.862 1.00 51.97 165 LEU A CA 1
ATOM 1240 C C . LEU A 1 165 ? 28.682 -27.072 -20.224 1.00 51.97 165 LEU A C 1
ATOM 1242 O O . LEU A 1 165 ? 27.995 -28.069 -20.423 1.00 51.97 165 LEU A O 1
ATOM 1246 N N . LEU A 1 166 ? 28.899 -26.143 -21.157 1.00 58.03 166 LEU A N 1
ATOM 1247 C CA . LEU A 1 166 ? 28.408 -26.236 -22.535 1.00 58.03 166 LEU A CA 1
ATOM 1248 C C . LEU A 1 166 ? 29.190 -27.271 -23.351 1.00 58.03 166 LEU A C 1
ATOM 1250 O O . LEU A 1 166 ? 28.582 -28.053 -24.070 1.00 58.03 166 LEU A O 1
ATOM 1254 N N . GLU A 1 167 ? 30.512 -27.322 -23.188 1.00 64.50 167 GLU A N 1
ATOM 1255 C CA . GLU A 1 167 ? 31.377 -28.299 -23.871 1.00 64.50 167 GLU A CA 1
ATOM 1256 C C . GLU A 1 167 ? 31.222 -29.729 -23.327 1.00 64.50 167 GLU A C 1
ATOM 1258 O O . GLU A 1 167 ? 31.514 -30.688 -24.029 1.00 64.50 167 GLU A O 1
ATOM 1263 N N . ALA A 1 168 ?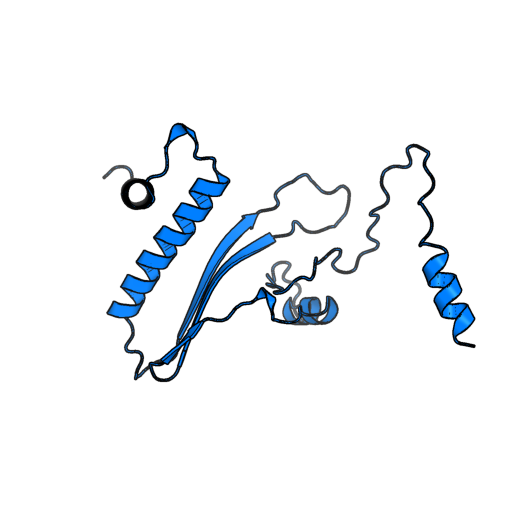 30.744 -29.896 -22.090 1.00 61.19 168 ALA A N 1
ATOM 1264 C CA . ALA A 1 168 ? 30.486 -31.210 -21.495 1.00 61.19 168 ALA A CA 1
ATOM 1265 C C . ALA A 1 168 ? 29.142 -31.837 -21.923 1.00 61.19 168 ALA A C 1
ATOM 1267 O O . ALA A 1 168 ? 28.830 -32.945 -21.485 1.00 61.19 168 ALA A O 1
ATOM 1268 N N . CYS A 1 169 ? 28.336 -31.127 -22.720 1.00 50.22 169 CYS A N 1
ATOM 1269 C CA . CYS A 1 169 ? 27.032 -31.593 -23.200 1.00 50.22 169 CYS A CA 1
ATOM 1270 C C . CYS A 1 169 ? 27.025 -32.021 -24.683 1.00 50.22 169 CYS A C 1
ATOM 1272 O O . CYS A 1 169 ? 25.941 -32.264 -25.214 1.00 50.22 169 CYS A O 1
ATOM 1274 N N . GLU A 1 170 ? 28.192 -32.132 -25.330 1.00 43.41 170 GLU A N 1
ATOM 1275 C CA . GLU A 1 170 ? 28.360 -32.819 -26.626 1.00 43.41 170 GLU A CA 1
ATOM 1276 C C . GLU A 1 170 ? 28.983 -34.211 -26.460 1.00 43.41 170 GLU A C 1
ATOM 1278 O O . GLU A 1 170 ? 29.976 -34.345 -25.707 1.00 43.41 170 GLU A O 1
#

Foldseek 3Di:
DVDPPVVVLVVLLVVQCVVVVDDPVPDDPVNSQVSSQVSVQVVVVVVCVVVDDLQVDKDKDKTFDKDFQPDDDDPDPADGDIATDTDWIWIRHNNDIDTDDLQPDDWDDLVRQCVQQCVPPDPPPDRDDHTTHPDDCPDNDDPDPPPDPPPPDPPPPDDPVVVVVVVVVD

Mean predicted aligned error: 14.87 Å

InterPro domains:
  IPR040703 Limiting CO2-inducible protein B/C, beta carbonyic anhydrase domain [PF18599] (2-92)

pLDDT: mean 72.49, std 20.24, range [36.47, 96.12]

Sequence (170 aa):
PLDPEFSILKQSLARRIMQESKKVDELDLVELTKIGDRTITAELERLVQKAVNPEEADYAIITGVQIHNTGMEFDNDEPNLEFIAPNTVSVIINGERVDLDLSYLPAASPRQVGVLGGMALSNSPQSMVANTGNATVSSIGGPGRTALPNSGIAPRGRDATFQRLLEACE

Organism: NCBI:txid582737

Solvent-accessible surface area (backbone atoms only — not comparable to full-atom values): 10915 Å² total; per-residue (Å²): 124,99,58,62,65,64,54,50,51,52,50,55,50,52,54,50,40,60,74,68,70,58,62,75,92,76,58,50,72,68,58,50,49,54,51,45,43,55,51,51,48,54,52,49,52,58,48,46,68,75,73,53,58,39,82,82,46,68,51,72,49,78,43,52,49,76,44,79,49,84,77,66,86,58,98,52,97,66,73,78,56,76,46,72,51,75,73,46,39,36,39,32,52,79,58,44,79,46,79,55,68,54,74,78,39,81,43,66,51,72,67,54,46,40,56,74,29,35,73,82,78,55,100,61,98,76,54,90,65,91,74,49,28,89,62,76,86,86,68,86,87,66,93,76,72,87,63,71,81,84,78,81,67,74,77,81,66,82,56,71,68,59,58,53,56,59,65,68,73,112

Secondary structure (DSSP, 8-state):
---HHHHHHHHHHHHHHHHTT--GGG--HHHHHHHHHHHHHHHHHHHHHHH--TTT--EEEEEEEEEE------SSSPPPPEEEEEEEEEEEETTEEEE--GGGSPPPPHHHHHHHTTTTT---S-------SS-----SSS--------SS-----S-HHHHHHHHTT-